Protein AF-A0A929YN78-F1 (afdb_monomer_lite)

Sequence (69 aa):
MLEKDRKRQIEKLRSVCPKCGNKHTARIVYGMPVMDKEMEKAEAEGRIWLGGCCLEDYRYYCINCELKF

Secondary structure (DSSP, 8-state):
-HHHHHHHHHHHHHTS-TTT--S--EEEE-S-----HHHHHHHHTTSEEE--SS--S--EEETTTTEE-

Radius of gyration: 12.88 Å; chains: 1; bounding box: 36×22×30 Å

Structure (mmCIF, N/CA/C/O backbone):
data_AF-A0A929YN78-F1
#
_entry.id   AF-A0A929YN78-F1
#
loop_
_atom_site.group_PDB
_atom_site.id
_atom_site.type_symbol
_atom_site.label_atom_id
_atom_site.label_alt_id
_atom_site.label_comp_id
_atom_site.label_asym_id
_atom_site.label_entity_id
_atom_site.label_seq_id
_atom_site.pdbx_PDB_ins_code
_atom_site.Cartn_x
_atom_site.Cartn_y
_atom_site.Cartn_z
_atom_site.occupancy
_atom_site.B_iso_or_equiv
_atom_site.auth_seq_id
_atom_site.auth_comp_id
_atom_site.auth_asym_id
_atom_site.auth_atom_id
_atom_site.pdbx_PDB_model_num
ATOM 1 N N . MET A 1 1 ? -23.681 -9.786 -11.566 1.00 60.97 1 MET A N 1
ATOM 2 C CA . MET A 1 1 ? -23.225 -8.447 -11.115 1.00 60.97 1 MET A CA 1
ATOM 3 C C . MET A 1 1 ? -23.011 -8.401 -9.600 1.00 60.97 1 MET A C 1
ATOM 5 O O . MET A 1 1 ? -21.893 -8.102 -9.212 1.00 60.97 1 MET A O 1
ATOM 9 N N . LEU A 1 2 ? -23.972 -8.850 -8.778 1.00 61.88 2 LEU A N 1
ATOM 10 C CA . LEU A 1 2 ? -23.908 -8.891 -7.297 1.00 61.88 2 LEU A CA 1
ATOM 11 C C . LEU A 1 2 ? -22.604 -9.432 -6.660 1.00 61.88 2 LEU A C 1
ATOM 13 O O . LEU A 1 2 ? -22.157 -8.924 -5.634 1.00 61.88 2 LEU A O 1
ATOM 17 N N . GLU A 1 3 ? -21.958 -10.447 -7.242 1.00 66.69 3 GLU A N 1
ATOM 18 C CA . GLU A 1 3 ? -20.734 -11.023 -6.656 1.00 66.69 3 GLU A CA 1
ATOM 19 C C . GLU A 1 3 ? -19.498 -10.118 -6.764 1.00 66.69 3 GLU A C 1
ATOM 21 O O . GLU A 1 3 ? -18.616 -10.170 -5.900 1.00 66.69 3 GLU A O 1
ATOM 26 N N . LYS A 1 4 ? -19.429 -9.270 -7.800 1.00 67.50 4 LYS A N 1
ATOM 27 C CA . LYS A 1 4 ? -18.324 -8.315 -7.982 1.00 67.50 4 LYS A CA 1
ATOM 28 C C . LYS A 1 4 ? -18.398 -7.199 -6.940 1.00 67.50 4 LYS A C 1
ATOM 30 O O . LYS A 1 4 ? -17.369 -6.825 -6.379 1.00 67.50 4 LYS A O 1
ATOM 35 N N . ASP A 1 5 ? -19.608 -6.745 -6.624 1.00 75.06 5 ASP A N 1
ATOM 36 C CA . ASP A 1 5 ? -19.844 -5.717 -5.610 1.00 75.06 5 ASP A CA 1
ATOM 37 C C . ASP A 1 5 ? -19.454 -6.209 -4.211 1.00 75.06 5 ASP A C 1
ATOM 39 O O . ASP A 1 5 ? -18.728 -5.520 -3.492 1.00 75.06 5 ASP A O 1
ATOM 43 N N . ARG A 1 6 ? -19.809 -7.456 -3.866 1.00 78.38 6 ARG A N 1
ATOM 44 C CA . ARG A 1 6 ? -19.426 -8.073 -2.584 1.00 78.38 6 ARG A CA 1
ATOM 45 C C . ARG A 1 6 ? -17.907 -8.203 -2.426 1.00 78.38 6 ARG A C 1
ATOM 47 O O . ARG A 1 6 ? -17.379 -7.883 -1.363 1.00 78.38 6 ARG A O 1
ATOM 54 N N . LYS A 1 7 ? -17.186 -8.642 -3.469 1.00 76.06 7 LYS A N 1
ATOM 55 C CA . LYS A 1 7 ? -15.709 -8.723 -3.448 1.00 76.06 7 LYS A CA 1
ATOM 56 C C . LYS A 1 7 ? -15.075 -7.353 -3.207 1.00 76.06 7 LYS A C 1
ATOM 58 O O . LYS A 1 7 ? -14.237 -7.223 -2.317 1.00 76.06 7 LYS A O 1
ATOM 63 N N . ARG A 1 8 ? -15.535 -6.333 -3.938 1.00 76.12 8 ARG A N 1
ATOM 64 C CA . ARG A 1 8 ? -15.045 -4.955 -3.808 1.00 76.12 8 ARG A CA 1
ATOM 65 C C . ARG A 1 8 ? -15.286 -4.392 -2.405 1.00 76.12 8 ARG A C 1
ATOM 67 O O . ARG A 1 8 ? -14.438 -3.686 -1.868 1.00 76.12 8 ARG A O 1
ATOM 74 N N . GLN A 1 9 ? -16.424 -4.721 -1.797 1.00 76.88 9 GLN A N 1
ATOM 75 C CA . GLN A 1 9 ? -16.773 -4.270 -0.450 1.00 76.88 9 GLN A CA 1
ATOM 76 C C . GLN A 1 9 ? -15.915 -4.948 0.632 1.00 76.88 9 GLN A C 1
ATOM 78 O O . GLN A 1 9 ? -15.456 -4.273 1.552 1.00 76.88 9 GLN A O 1
ATOM 83 N N . ILE A 1 10 ? -15.624 -6.246 0.489 1.00 75.50 10 ILE A N 1
ATOM 84 C CA . ILE A 1 10 ? -14.712 -6.977 1.386 1.00 75.50 10 ILE A CA 1
ATOM 85 C C . ILE A 1 10 ? -13.278 -6.443 1.270 1.00 75.50 10 ILE A C 1
ATOM 87 O O . ILE A 1 10 ? -12.631 -6.224 2.291 1.00 75.50 10 ILE A O 1
ATOM 91 N N . GLU A 1 11 ? -12.776 -6.195 0.057 1.00 76.62 11 GLU A N 1
ATOM 92 C CA . GLU A 1 11 ? -11.443 -5.599 -0.130 1.00 76.62 11 GLU A CA 1
ATOM 93 C C . GLU A 1 11 ? -11.344 -4.198 0.482 1.00 76.62 11 GLU A C 1
ATOM 95 O O . GLU A 1 11 ? -10.336 -3.877 1.105 1.00 76.62 11 GLU A O 1
ATOM 100 N N . LYS A 1 12 ? -12.409 -3.395 0.390 1.00 77.12 12 LYS A N 1
ATOM 101 C CA . LYS A 1 12 ? -12.468 -2.067 1.015 1.00 77.12 12 LYS A CA 1
ATOM 102 C C . LYS A 1 12 ? -12.457 -2.120 2.546 1.00 77.12 12 LYS A C 1
ATOM 104 O O . LYS A 1 12 ? -11.941 -1.210 3.181 1.00 77.12 12 LYS A O 1
ATOM 109 N N . LEU A 1 13 ? -13.041 -3.157 3.148 1.00 74.94 13 LEU A N 1
ATOM 110 C CA . LEU A 1 13 ? -12.973 -3.370 4.598 1.00 74.94 13 LEU A CA 1
ATOM 111 C C . LEU A 1 13 ? -11.578 -3.835 5.028 1.00 74.94 13 LEU A C 1
ATOM 113 O O . LEU A 1 13 ? -11.068 -3.373 6.042 1.00 74.94 13 LEU A O 1
ATOM 117 N N . ARG A 1 14 ? -10.944 -4.703 4.232 1.00 79.69 14 ARG A N 1
ATOM 118 C CA . ARG A 1 14 ? -9.583 -5.201 4.488 1.00 79.69 14 ARG A CA 1
ATOM 119 C C . ARG A 1 14 ? -8.506 -4.129 4.345 1.00 79.69 14 ARG A C 1
ATOM 121 O O . ARG A 1 14 ? -7.459 -4.274 4.953 1.00 79.69 14 ARG A O 1
ATOM 128 N N . SER A 1 15 ? -8.763 -3.060 3.592 1.00 84.19 15 SER A N 1
ATOM 129 C CA . SER A 1 15 ? -7.848 -1.922 3.472 1.00 84.19 15 SER A CA 1
ATOM 130 C C . SER A 1 15 ? -7.969 -0.912 4.620 1.00 84.19 15 SER A C 1
ATOM 132 O O . SER A 1 15 ? -7.316 0.127 4.588 1.00 84.19 15 SER A O 1
ATOM 134 N N . VAL A 1 16 ? -8.816 -1.137 5.626 1.00 91.19 16 VAL A N 1
ATOM 135 C CA . VAL A 1 16 ? -8.893 -0.236 6.784 1.00 91.19 16 VAL A CA 1
ATOM 136 C C . VAL A 1 16 ? -7.835 -0.635 7.803 1.00 91.19 16 VAL A C 1
ATOM 138 O O . VAL A 1 16 ? -7.775 -1.789 8.215 1.00 91.19 16 VAL A O 1
ATOM 141 N N . CYS A 1 17 ? -7.018 0.326 8.235 1.00 92.06 17 CYS A N 1
ATOM 142 C CA . CYS A 1 17 ? -5.994 0.075 9.241 1.00 92.06 17 CYS A CA 1
ATOM 143 C C . CYS A 1 17 ? -6.632 -0.387 10.564 1.00 92.06 17 CYS A C 1
ATOM 145 O O . CYS A 1 17 ? -7.418 0.372 11.141 1.00 92.06 17 CYS A O 1
ATOM 147 N N . PRO A 1 18 ? -6.263 -1.564 11.101 1.00 90.88 18 PRO A N 1
ATOM 148 C CA . PRO A 1 18 ? -6.830 -2.071 12.350 1.00 90.88 18 PRO A CA 1
ATOM 149 C C . PRO A 1 18 ? -6.372 -1.274 13.580 1.00 90.88 18 PRO A C 1
ATOM 151 O O . PRO A 1 18 ? -7.033 -1.315 14.612 1.00 90.88 18 PRO A O 1
ATOM 154 N N . LYS A 1 19 ? -5.259 -0.531 13.483 1.00 92.19 19 LYS A N 1
ATOM 155 C CA . LYS A 1 19 ? -4.688 0.239 14.599 1.00 92.19 19 LYS A CA 1
ATOM 156 C C . LYS A 1 19 ? -5.336 1.615 14.778 1.00 92.19 19 LYS A C 1
ATOM 158 O O . LYS A 1 19 ? -5.584 2.026 15.903 1.00 92.19 19 LYS A O 1
ATOM 163 N N . CYS A 1 20 ? -5.581 2.341 13.685 1.00 92.69 20 CYS A N 1
ATOM 164 C CA . CYS A 1 20 ? -6.078 3.725 13.736 1.00 92.69 20 CYS A CA 1
ATOM 165 C C . CYS A 1 20 ? -7.399 3.955 12.991 1.00 92.69 20 CYS A C 1
ATOM 167 O O . CYS A 1 20 ? -7.896 5.077 12.970 1.00 92.69 20 CYS A O 1
ATOM 169 N N . GLY A 1 21 ? -7.958 2.932 12.336 1.00 89.56 21 GLY A N 1
ATOM 170 C CA . GLY A 1 21 ? -9.196 3.050 11.561 1.00 89.56 21 GLY A CA 1
ATOM 171 C C . GLY A 1 21 ? -9.059 3.846 10.258 1.00 89.56 21 GLY A C 1
ATOM 172 O O . GLY A 1 21 ? -10.068 4.143 9.614 1.00 89.56 21 GLY A O 1
ATOM 173 N N . ASN A 1 22 ? -7.835 4.202 9.848 1.00 88.88 22 ASN A N 1
ATOM 174 C CA . ASN A 1 22 ? -7.609 4.940 8.610 1.00 88.88 22 ASN A CA 1
ATOM 175 C C . ASN A 1 22 ? -8.067 4.113 7.396 1.00 88.88 22 ASN A C 1
ATOM 177 O O . ASN A 1 22 ? -7.664 2.963 7.226 1.00 88.88 22 ASN A O 1
ATOM 181 N N . LYS A 1 23 ? -8.894 4.725 6.543 1.00 86.88 23 LYS A N 1
ATOM 182 C CA . LYS A 1 23 ? -9.432 4.125 5.312 1.00 86.88 23 LYS A CA 1
ATOM 183 C C . LYS A 1 23 ? -8.526 4.349 4.096 1.00 86.88 23 LYS A C 1
ATOM 185 O O . LYS A 1 23 ? -8.690 3.659 3.095 1.00 86.88 23 LYS A O 1
ATOM 190 N N . HIS A 1 24 ? -7.598 5.303 4.181 1.00 86.44 24 HIS A N 1
ATOM 191 C CA . HIS A 1 24 ? -6.591 5.593 3.163 1.00 86.44 24 HIS A CA 1
ATOM 192 C C . HIS A 1 24 ? -5.293 4.856 3.498 1.00 86.44 24 HIS A C 1
ATOM 194 O O . HIS A 1 24 ? -4.377 5.422 4.096 1.00 86.44 24 HIS A O 1
ATOM 200 N N . THR A 1 25 ? -5.245 3.570 3.154 1.00 92.31 25 THR A N 1
ATOM 201 C CA . THR A 1 25 ? -4.024 2.760 3.225 1.00 92.31 25 THR A CA 1
ATOM 202 C C . THR A 1 25 ? -3.522 2.444 1.826 1.00 92.31 25 THR A C 1
ATOM 204 O O . THR A 1 25 ? -4.296 2.382 0.867 1.00 92.31 25 THR A O 1
ATOM 207 N N . ALA A 1 26 ? -2.212 2.271 1.721 1.00 92.88 26 ALA A N 1
ATOM 208 C CA . ALA A 1 26 ? -1.548 1.925 0.484 1.00 92.88 26 ALA A CA 1
ATOM 209 C C . ALA A 1 26 ? -1.581 0.408 0.287 1.00 92.88 26 ALA A C 1
ATOM 211 O O . ALA A 1 26 ? -1.395 -0.349 1.240 1.00 92.88 26 ALA A O 1
ATOM 212 N N . ARG A 1 27 ? -1.787 -0.062 -0.942 1.00 92.56 27 ARG A N 1
ATOM 213 C CA . ARG A 1 27 ? -1.610 -1.477 -1.275 1.00 92.56 27 ARG A CA 1
ATOM 214 C C . ARG A 1 27 ? -0.126 -1.779 -1.440 1.00 92.56 27 ARG A C 1
ATOM 216 O O . ARG A 1 27 ? 0.570 -1.058 -2.151 1.00 92.56 27 ARG A O 1
ATOM 223 N N . ILE A 1 28 ? 0.3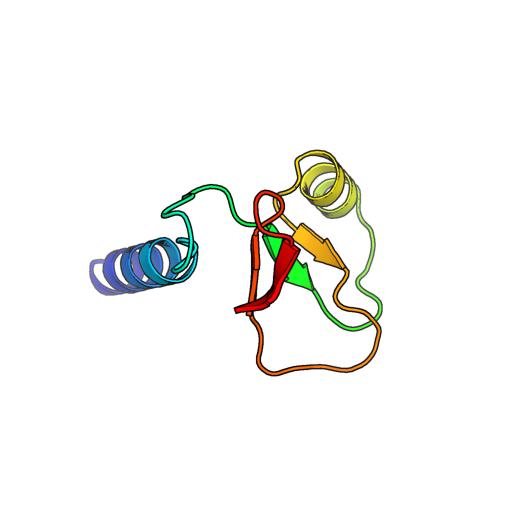45 -2.850 -0.816 1.00 93.12 28 ILE A N 1
ATOM 224 C CA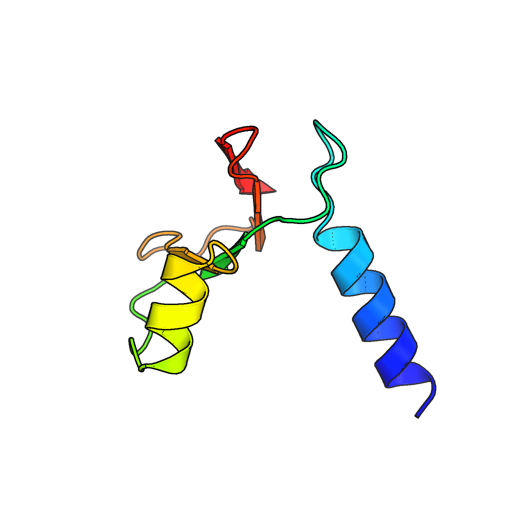 . ILE A 1 28 ? 1.747 -3.238 -0.925 1.00 93.12 28 ILE A CA 1
ATOM 225 C C . ILE A 1 28 ? 1.975 -3.936 -2.266 1.00 93.12 28 ILE A C 1
ATOM 227 O O . ILE A 1 28 ? 1.232 -4.847 -2.643 1.00 93.12 28 ILE A O 1
ATOM 231 N N . VAL A 1 29 ? 2.996 -3.488 -2.990 1.00 93.12 29 VAL A N 1
ATOM 232 C CA . VAL A 1 29 ? 3.463 -4.105 -4.228 1.00 93.12 29 VAL A CA 1
ATOM 233 C C . VAL A 1 29 ? 4.858 -4.658 -3.993 1.00 93.12 29 VAL A C 1
ATOM 235 O O . VAL A 1 29 ? 5.775 -3.909 -3.669 1.00 93.12 29 VAL A O 1
ATOM 238 N N . TYR A 1 30 ? 5.004 -5.967 -4.161 1.00 92.81 30 TYR A N 1
ATOM 239 C CA . TYR A 1 30 ? 6.278 -6.666 -4.026 1.00 92.81 30 TYR A CA 1
ATOM 240 C C . TYR A 1 30 ? 6.922 -6.931 -5.386 1.00 92.81 30 TYR A C 1
ATOM 242 O O . TYR A 1 30 ? 6.247 -6.969 -6.418 1.00 92.81 30 TYR A O 1
ATOM 250 N N . GLY A 1 31 ? 8.226 -7.179 -5.360 1.00 91.06 31 GLY A N 1
ATOM 251 C CA . GLY A 1 31 ? 9.033 -7.430 -6.544 1.00 91.06 31 GLY A CA 1
ATOM 252 C C . GLY A 1 31 ? 9.449 -6.138 -7.241 1.00 91.06 31 GLY A C 1
ATOM 253 O O . GLY A 1 31 ? 9.548 -5.078 -6.625 1.00 91.06 31 GLY A O 1
ATOM 254 N N . MET A 1 32 ? 9.711 -6.249 -8.540 1.00 88.00 32 MET A N 1
ATOM 255 C CA . MET A 1 32 ? 10.049 -5.122 -9.404 1.00 88.00 32 MET A CA 1
ATOM 256 C C . MET A 1 32 ? 8.897 -4.906 -10.385 1.00 88.00 32 MET A C 1
ATOM 258 O O . MET A 1 32 ? 8.879 -5.524 -11.453 1.00 88.00 32 MET A O 1
ATOM 262 N N . PRO A 1 33 ? 7.881 -4.118 -10.005 1.00 85.56 33 PRO A N 1
ATOM 263 C CA . PRO A 1 33 ? 6.784 -3.839 -10.907 1.00 85.56 33 PRO A CA 1
ATOM 264 C C . PRO A 1 33 ? 7.254 -2.942 -12.057 1.00 85.56 33 PRO A C 1
ATOM 266 O O . PRO A 1 33 ? 8.215 -2.182 -11.931 1.00 85.56 33 PRO A O 1
ATOM 269 N N . VAL A 1 34 ? 6.554 -3.019 -13.187 1.00 89.38 34 VAL A N 1
ATOM 270 C CA . VAL A 1 34 ? 6.753 -2.066 -14.280 1.00 89.38 34 VAL A CA 1
ATOM 271 C C . VAL A 1 34 ? 6.190 -0.724 -13.821 1.00 89.38 34 VAL A C 1
ATOM 273 O O . VAL A 1 34 ? 4.979 -0.578 -13.693 1.00 89.38 34 VAL A O 1
ATOM 276 N N . MET A 1 35 ? 7.074 0.237 -13.561 1.00 86.69 35 MET A N 1
ATOM 277 C CA . MET A 1 35 ? 6.700 1.598 -13.179 1.00 86.69 35 MET A CA 1
ATOM 278 C C . MET A 1 35 ? 6.222 2.366 -14.413 1.00 86.69 35 MET A C 1
ATOM 280 O O . MET A 1 35 ? 6.974 3.101 -15.045 1.00 86.69 35 MET A O 1
ATOM 284 N N . ASP A 1 36 ? 4.973 2.133 -14.806 1.00 92.56 36 ASP A N 1
ATOM 285 C CA . ASP A 1 36 ? 4.294 2.975 -15.783 1.00 92.56 36 ASP A CA 1
ATOM 286 C C . ASP A 1 36 ? 3.762 4.269 -15.135 1.00 92.56 36 ASP A C 1
ATOM 288 O O . ASP A 1 36 ? 3.774 4.445 -13.915 1.00 92.56 36 ASP A O 1
ATOM 292 N N . LYS A 1 37 ? 3.257 5.191 -15.961 1.00 93.06 37 LYS A N 1
ATOM 293 C CA . LYS A 1 37 ? 2.737 6.487 -15.492 1.00 93.06 37 LYS A CA 1
ATOM 294 C C . LYS A 1 37 ? 1.584 6.354 -14.494 1.00 93.06 37 LYS A C 1
ATOM 296 O O . LYS A 1 37 ? 1.396 7.240 -13.661 1.00 93.06 37 LYS A O 1
ATOM 301 N N . GLU A 1 38 ? 0.764 5.308 -14.603 1.00 90.31 38 GLU A N 1
ATOM 302 C CA . GLU A 1 38 ? -0.345 5.098 -13.670 1.00 90.31 38 GLU A CA 1
ATOM 303 C C . GLU A 1 38 ? 0.177 4.631 -12.312 1.00 90.31 38 GLU A C 1
ATOM 305 O O . GLU A 1 38 ? -0.316 5.077 -11.273 1.00 90.31 38 GLU A O 1
ATOM 310 N N . MET A 1 39 ? 1.204 3.784 -12.324 1.00 88.50 39 MET A N 1
ATOM 311 C CA . MET A 1 39 ? 1.863 3.274 -11.135 1.00 88.50 39 MET A CA 1
ATOM 312 C C . MET A 1 39 ? 2.642 4.360 -10.395 1.00 88.50 39 MET A C 1
ATOM 314 O O . MET A 1 39 ? 2.445 4.522 -9.193 1.00 88.50 39 MET A O 1
ATOM 318 N N . GLU A 1 40 ? 3.431 5.164 -11.109 1.00 91.62 40 GLU A N 1
ATOM 319 C CA . GLU A 1 40 ? 4.125 6.332 -10.550 1.00 91.62 40 GLU A CA 1
ATOM 320 C C . GLU A 1 40 ? 3.136 7.306 -9.897 1.00 91.62 40 GLU A C 1
ATOM 322 O O . GLU A 1 40 ? 3.340 7.779 -8.778 1.00 91.62 40 GLU A O 1
ATOM 327 N N . LYS A 1 41 ? 2.002 7.571 -10.558 1.00 92.75 41 LYS A N 1
ATOM 328 C CA . LYS A 1 41 ? 0.950 8.423 -9.996 1.00 92.75 41 LYS A CA 1
ATOM 329 C C . LYS A 1 41 ? 0.322 7.805 -8.745 1.00 92.75 41 LYS A C 1
ATOM 331 O O . LYS A 1 41 ? 0.062 8.512 -7.774 1.00 92.75 41 LYS A O 1
ATOM 336 N N . ALA A 1 42 ? 0.059 6.501 -8.753 1.00 89.81 42 ALA A N 1
ATOM 337 C CA . ALA A 1 42 ? -0.505 5.806 -7.602 1.00 89.81 42 ALA A CA 1
ATOM 338 C C . ALA A 1 42 ? 0.453 5.799 -6.401 1.00 89.81 42 ALA A C 1
ATOM 340 O O . ALA A 1 42 ? -0.012 5.879 -5.262 1.00 89.81 42 ALA A O 1
ATOM 341 N N . GLU A 1 43 ? 1.761 5.710 -6.646 1.00 90.38 43 GLU A N 1
ATOM 342 C CA . GLU A 1 43 ? 2.800 5.814 -5.620 1.00 90.38 43 GLU A CA 1
ATOM 343 C C . GLU A 1 43 ? 2.841 7.231 -5.045 1.00 90.38 43 GLU A C 1
ATOM 345 O O . GLU A 1 43 ? 2.729 7.401 -3.831 1.00 90.38 43 GLU A O 1
ATOM 350 N N . ALA A 1 44 ? 2.892 8.247 -5.911 1.00 89.69 44 ALA A N 1
ATOM 351 C CA . ALA A 1 44 ? 2.915 9.652 -5.507 1.00 89.69 44 ALA A CA 1
ATOM 352 C C . ALA A 1 44 ? 1.680 10.054 -4.682 1.00 89.69 44 ALA A C 1
ATOM 354 O O . ALA A 1 44 ? 1.769 10.864 -3.762 1.00 89.69 44 ALA A O 1
ATOM 355 N N . GLU A 1 45 ? 0.519 9.470 -4.979 1.00 90.38 45 GLU A N 1
ATOM 356 C CA . GLU A 1 45 ? -0.717 9.690 -4.225 1.00 90.38 45 GLU A CA 1
ATOM 357 C C . GLU A 1 45 ? -0.845 8.809 -2.964 1.00 90.38 45 GLU A C 1
ATOM 359 O O . GLU A 1 45 ? -1.856 8.880 -2.262 1.00 90.38 45 GLU A O 1
ATOM 364 N N . GLY A 1 46 ? 0.140 7.952 -2.674 1.00 88.06 46 GLY A N 1
ATOM 365 C CA . GLY A 1 46 ? 0.140 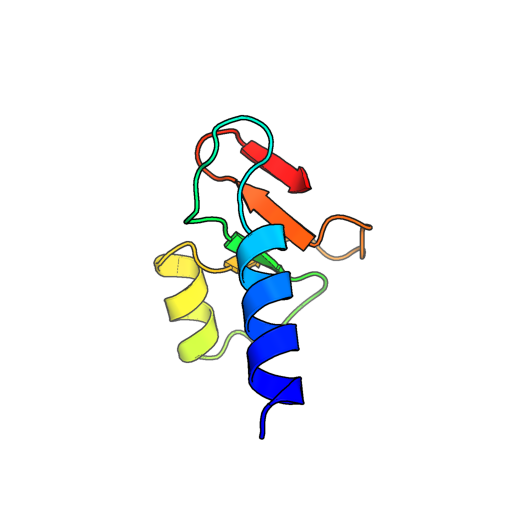7.070 -1.505 1.00 88.06 46 GLY A CA 1
ATOM 366 C C . GLY A 1 46 ? -0.896 5.943 -1.568 1.00 88.06 46 GLY A C 1
ATOM 367 O O . GLY A 1 46 ? -1.292 5.404 -0.534 1.00 88.06 46 GLY A O 1
ATOM 368 N N . ARG A 1 47 ? -1.370 5.579 -2.767 1.00 89.12 47 ARG A N 1
ATOM 369 C CA . ARG A 1 47 ? -2.283 4.439 -2.969 1.00 89.12 47 ARG A CA 1
ATOM 370 C C . ARG A 1 47 ? -1.545 3.106 -3.037 1.00 89.12 47 ARG A C 1
ATOM 372 O O . ARG A 1 47 ? -2.162 2.071 -2.784 1.00 89.12 47 ARG A O 1
ATOM 379 N N . ILE A 1 48 ? -0.261 3.119 -3.388 1.00 92.19 48 ILE A N 1
ATOM 380 C CA . ILE A 1 48 ? 0.609 1.941 -3.393 1.00 92.19 48 ILE A CA 1
ATOM 381 C C . ILE A 1 48 ? 1.876 2.205 -2.585 1.00 92.19 48 ILE A C 1
ATOM 383 O O . ILE A 1 48 ? 2.309 3.346 -2.454 1.00 92.19 48 ILE A O 1
ATOM 387 N N . TRP A 1 49 ? 2.441 1.141 -2.024 1.00 93.06 49 TRP A N 1
ATOM 388 C CA . TRP A 1 49 ? 3.701 1.172 -1.292 1.00 93.06 49 TRP A CA 1
ATOM 389 C C . TRP A 1 49 ? 4.594 0.038 -1.786 1.00 93.06 49 TRP A C 1
ATOM 391 O O . TRP A 1 49 ? 4.138 -1.101 -1.909 1.00 93.06 49 TRP A O 1
ATOM 401 N N . LEU A 1 50 ? 5.854 0.340 -2.086 1.00 92.69 50 LEU A N 1
ATOM 402 C CA . LEU A 1 50 ? 6.805 -0.652 -2.575 1.00 92.69 50 LEU A CA 1
ATOM 403 C C . LEU A 1 50 ? 7.313 -1.499 -1.403 1.00 92.69 50 LEU A C 1
ATOM 405 O O . LEU A 1 50 ? 8.071 -1.039 -0.555 1.00 92.69 50 LEU A O 1
ATOM 409 N N . GLY A 1 51 ? 6.868 -2.756 -1.378 1.00 90.44 51 GLY A N 1
ATOM 410 C CA . GLY A 1 51 ? 7.098 -3.737 -0.318 1.00 90.44 51 GLY A CA 1
ATOM 411 C C . GLY A 1 51 ? 8.493 -4.342 -0.269 1.00 90.44 51 GLY A C 1
ATOM 412 O O . GLY A 1 51 ? 8.793 -5.105 0.646 1.00 90.44 51 GLY A O 1
ATOM 413 N N . GLY A 1 52 ? 9.337 -4.014 -1.245 1.00 90.44 52 GLY A N 1
ATOM 414 C CA . GLY A 1 52 ? 10.609 -4.682 -1.487 1.00 90.44 52 GLY A CA 1
ATOM 415 C C . GLY A 1 52 ? 10.472 -5.884 -2.425 1.00 90.44 52 GLY A C 1
ATOM 416 O O . GLY A 1 52 ? 9.409 -6.166 -2.973 1.00 90.44 52 GLY A O 1
ATOM 417 N N . CYS A 1 53 ? 11.584 -6.587 -2.641 1.00 89.69 53 CYS A N 1
ATOM 418 C CA . CYS A 1 53 ? 11.665 -7.660 -3.636 1.00 89.69 53 CYS A CA 1
ATOM 419 C C . CYS A 1 53 ? 10.952 -8.951 -3.192 1.00 89.69 53 CYS A C 1
ATOM 421 O O . CYS A 1 53 ? 10.313 -9.621 -4.001 1.00 89.69 53 CYS A O 1
ATOM 423 N N . CYS A 1 54 ? 11.041 -9.293 -1.905 1.00 90.00 54 CYS A N 1
ATOM 424 C CA . CYS A 1 54 ? 10.483 -10.532 -1.371 1.00 90.00 54 CYS A CA 1
ATOM 425 C C . CYS A 1 54 ? 9.002 -10.364 -1.029 1.00 90.00 54 CYS A C 1
ATOM 427 O O . CYS A 1 54 ? 8.638 -9.434 -0.317 1.00 90.00 54 CYS A O 1
ATOM 429 N N . LEU A 1 55 ? 8.168 -11.293 -1.499 1.00 89.31 55 LEU A N 1
ATOM 430 C CA . LEU A 1 55 ? 6.763 -11.380 -1.103 1.00 89.31 55 LEU A CA 1
ATOM 431 C C . LEU A 1 55 ? 6.650 -11.686 0.395 1.00 89.31 55 LEU A C 1
ATOM 433 O O . LEU A 1 55 ? 7.209 -12.673 0.871 1.00 89.31 55 LEU A O 1
ATOM 437 N N . GLU A 1 56 ? 5.889 -10.859 1.105 1.00 90.00 56 GLU A N 1
ATOM 438 C CA . GLU A 1 56 ? 5.443 -11.110 2.477 1.00 90.00 56 GLU A CA 1
ATOM 439 C C . GLU A 1 56 ? 3.912 -11.304 2.498 1.00 90.00 56 GLU A C 1
ATOM 441 O O . GLU A 1 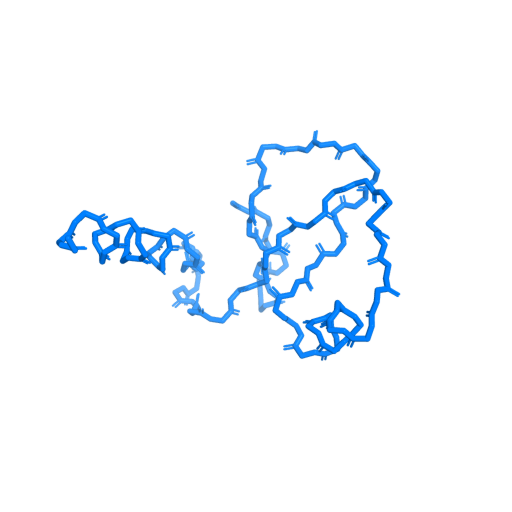56 ? 3.225 -11.057 1.504 1.00 90.00 56 GLU A O 1
ATOM 446 N N . ASP A 1 57 ?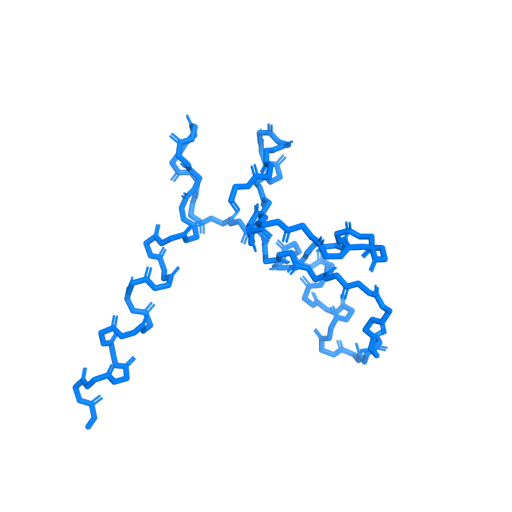 3.357 -11.719 3.641 1.00 89.75 57 ASP A N 1
ATOM 447 C CA . ASP A 1 57 ? 1.910 -11.955 3.792 1.00 89.75 57 ASP A CA 1
ATOM 448 C C . ASP A 1 57 ? 1.078 -10.666 3.925 1.00 89.75 57 ASP A C 1
ATOM 450 O O . ASP A 1 57 ? -0.151 -10.689 3.785 1.00 89.75 57 ASP A O 1
ATOM 454 N N . TYR A 1 58 ? 1.734 -9.531 4.173 1.00 91.31 58 TYR A N 1
ATOM 455 C CA . TYR A 1 58 ? 1.080 -8.234 4.321 1.00 91.31 58 TYR A CA 1
ATOM 456 C C . TYR A 1 58 ? 0.573 -7.712 2.976 1.00 91.31 58 TYR A C 1
ATOM 458 O O . TYR A 1 58 ? 1.237 -7.822 1.949 1.00 91.31 58 TYR A O 1
ATOM 466 N N . ARG A 1 59 ? -0.614 -7.103 2.959 1.00 91.75 59 ARG A N 1
ATOM 467 C CA . ARG A 1 59 ? -1.231 -6.597 1.718 1.00 91.75 59 ARG A CA 1
ATOM 468 C C . ARG A 1 59 ? -1.427 -5.094 1.716 1.00 91.75 59 ARG A C 1
ATOM 470 O O . ARG A 1 59 ? -1.537 -4.507 0.636 1.00 91.75 59 ARG A O 1
ATOM 477 N N . TYR A 1 60 ? -1.480 -4.481 2.890 1.00 93.44 60 TYR A N 1
ATOM 478 C CA . TYR A 1 60 ? -1.733 -3.063 3.060 1.00 93.44 60 TYR A CA 1
ATOM 479 C C . TYR A 1 60 ? -0.710 -2.436 3.995 1.00 93.44 60 TYR A C 1
ATOM 481 O O . TYR A 1 60 ? -0.235 -3.040 4.953 1.00 93.44 60 TYR A O 1
ATOM 489 N N . TYR A 1 61 ? -0.384 -1.185 3.712 1.00 93.19 61 TYR A N 1
ATOM 490 C CA . TYR A 1 61 ? 0.505 -0.372 4.514 1.00 93.19 61 TYR A CA 1
ATOM 491 C C . TYR A 1 61 ? -0.220 0.901 4.942 1.00 93.19 61 TYR A C 1
ATOM 493 O O . TYR A 1 61 ? -0.767 1.647 4.124 1.00 93.19 61 TYR A O 1
ATOM 501 N N . CYS A 1 62 ? -0.256 1.156 6.246 1.00 93.38 62 CYS A N 1
ATOM 502 C CA . CYS A 1 62 ? -0.814 2.384 6.788 1.00 93.38 62 CYS A CA 1
ATOM 503 C C . CYS A 1 62 ? 0.291 3.421 6.985 1.00 93.38 62 CYS A C 1
ATOM 505 O O . CYS A 1 62 ? 1.057 3.308 7.935 1.00 93.38 62 CYS A O 1
ATOM 507 N N . ILE A 1 63 ? 0.297 4.475 6.167 1.00 89.12 63 ILE A N 1
ATOM 508 C CA . ILE A 1 63 ? 1.278 5.572 6.257 1.00 89.12 63 ILE A CA 1
ATOM 509 C C . ILE A 1 63 ? 1.214 6.280 7.622 1.00 89.12 63 ILE A C 1
ATOM 511 O O . ILE A 1 63 ? 2.238 6.610 8.197 1.00 89.12 63 ILE A O 1
ATOM 515 N N . ASN A 1 64 ? 0.018 6.447 8.196 1.00 91.06 64 ASN A N 1
ATOM 516 C CA . ASN A 1 64 ? -0.155 7.136 9.483 1.00 91.06 64 ASN A CA 1
ATOM 517 C C . ASN A 1 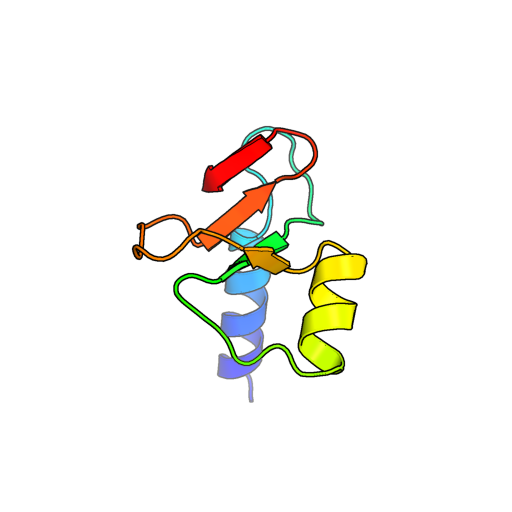64 ? 0.389 6.348 10.694 1.00 91.06 64 ASN A C 1
ATOM 519 O O . ASN A 1 64 ? 0.604 6.902 11.763 1.00 91.06 64 ASN A O 1
ATOM 523 N N . CYS A 1 65 ? 0.516 5.027 10.576 1.00 92.38 65 CYS A N 1
ATOM 524 C CA . CYS A 1 65 ? 0.954 4.161 11.676 1.00 92.38 65 CYS A CA 1
ATOM 525 C C . CYS A 1 65 ? 2.239 3.402 11.369 1.00 92.38 65 CYS A C 1
ATOM 527 O O . CYS A 1 65 ? 2.672 2.626 12.220 1.00 92.38 65 CYS A O 1
ATOM 529 N N . GLU A 1 66 ? 2.757 3.570 10.154 1.00 91.38 66 GLU A N 1
ATOM 530 C CA . GLU A 1 66 ? 3.858 2.813 9.566 1.00 91.38 66 GLU A CA 1
ATOM 531 C C . GLU A 1 66 ? 3.697 1.291 9.731 1.00 91.38 66 GLU A C 1
ATOM 533 O O . GLU A 1 66 ? 4.655 0.549 9.932 1.00 91.38 66 GLU A O 1
ATOM 538 N N . LEU A 1 67 ? 2.449 0.814 9.660 1.00 91.94 67 LEU A N 1
ATOM 539 C CA . LEU A 1 67 ? 2.084 -0.577 9.929 1.00 91.94 67 LEU A CA 1
ATOM 540 C C . LEU A 1 67 ? 1.781 -1.324 8.629 1.00 91.94 67 LEU A C 1
ATOM 542 O O . LEU A 1 67 ? 0.909 -0.896 7.870 1.00 91.94 67 LEU A O 1
ATOM 546 N N . LYS A 1 68 ? 2.440 -2.469 8.429 1.00 92.62 68 LYS A N 1
ATOM 547 C CA . LYS A 1 68 ? 2.085 -3.479 7.421 1.00 92.62 68 LYS A CA 1
ATOM 548 C C . LYS A 1 68 ? 1.028 -4.434 7.998 1.00 92.62 68 LYS A C 1
ATOM 550 O O . LYS A 1 68 ? 1.192 -4.878 9.134 1.00 92.62 68 LYS A O 1
ATOM 555 N N . PHE A 1 69 ? -0.044 -4.722 7.258 1.00 91.12 69 PHE A N 1
ATOM 556 C CA . PHE A 1 69 ? -1.131 -5.619 7.679 1.00 91.12 69 PHE A CA 1
ATOM 557 C C . PHE A 1 69 ? -1.886 -6.255 6.498 1.00 91.12 69 PHE A C 1
ATOM 559 O O . PHE A 1 69 ? -1.638 -5.880 5.325 1.00 91.12 69 PHE A O 1
#

pLDDT: mean 87.14, std 7.8, range [60.97, 93.44]

Foldseek 3Di:
DVVVVVVVVVVQVVQQDPPPRDSQWAFEDEADDDPDPVNVVCVVVRNHDHPYHDDDPFTTADPVVRDTD